Protein AF-A0A2D4LI43-F1 (afdb_monomer_lite)

Sequence (178 aa):
RLYLQQTLNDTVGRKIVVDFLGFNWNWINRQQTKRGWGQLTSNLLLIGMEDQFECLYPYPVHHPCDRQSQVDFDNPDYEKFPNFQNIVGYETVVGPGDVLYIPMYWWHHIESLLNGGITITVNFWYKGAPTPKRIEYPLKAHQKVAVMRNIEKMLGEALGNPQEVGPLLNMMIKGRYD

Structure (mmCIF, N/CA/C/O backbone):
data_AF-A0A2D4LI43-F1
#
_entry.id   AF-A0A2D4LI43-F1
#
loop_
_atom_site.group_PDB
_atom_site.id
_atom_site.type_symbol
_atom_site.label_atom_id
_atom_site.label_alt_id
_atom_site.label_comp_id
_atom_site.label_asym_id
_atom_site.label_entity_id
_atom_site.label_seq_id
_atom_site.pdbx_PDB_ins_code
_atom_site.Cartn_x
_atom_site.Cartn_y
_atom_site.Cartn_z
_atom_site.occupancy
_atom_site.B_iso_or_equiv
_atom_site.auth_seq_id
_atom_site.auth_comp_id
_atom_site.auth_asym_id
_atom_site.auth_atom_id
_atom_site.pdbx_PDB_model_num
ATOM 1 N N . ARG A 1 1 ? 18.430 -15.169 2.875 1.00 77.50 1 ARG A N 1
ATOM 2 C CA . ARG A 1 1 ? 18.113 -14.602 1.536 1.00 77.50 1 ARG A CA 1
ATOM 3 C C . ARG A 1 1 ? 18.577 -13.141 1.529 1.00 77.50 1 ARG A C 1
ATOM 5 O O . ARG A 1 1 ? 18.739 -12.601 2.615 1.00 77.50 1 ARG A O 1
ATOM 12 N N . LEU A 1 2 ? 18.826 -12.523 0.371 1.00 83.56 2 LEU A N 1
ATOM 13 C CA . LEU A 1 2 ? 19.176 -11.097 0.256 1.00 83.56 2 LEU A CA 1
ATOM 14 C C . LEU A 1 2 ? 18.132 -10.391 -0.615 1.00 83.56 2 LEU A C 1
ATOM 16 O O . LEU A 1 2 ? 17.697 -10.964 -1.609 1.00 83.56 2 LEU A O 1
ATOM 20 N N . TYR A 1 3 ? 17.758 -9.165 -0.250 1.00 82.75 3 TYR A N 1
ATOM 21 C CA . TYR A 1 3 ? 16.862 -8.299 -1.020 1.00 82.75 3 TYR A CA 1
ATOM 22 C C . TYR A 1 3 ? 17.438 -6.879 -0.957 1.00 82.75 3 TYR A C 1
ATOM 24 O O . TYR A 1 3 ? 17.622 -6.341 0.132 1.00 82.75 3 TYR A O 1
ATOM 32 N N . LEU A 1 4 ? 17.743 -6.275 -2.109 1.00 83.50 4 LEU A N 1
ATOM 33 C CA . LEU A 1 4 ? 18.168 -4.876 -2.193 1.00 83.50 4 LEU A CA 1
ATOM 34 C C . LEU A 1 4 ? 16.960 -3.981 -2.488 1.00 83.50 4 LEU A C 1
ATOM 36 O O . LEU A 1 4 ? 16.267 -4.185 -3.482 1.00 83.50 4 LEU A O 1
ATOM 40 N N . GLN A 1 5 ? 16.728 -2.974 -1.648 1.00 85.00 5 GLN A N 1
ATOM 41 C CA . GLN A 1 5 ? 15.722 -1.934 -1.869 1.00 85.00 5 GLN A CA 1
ATOM 42 C C . GLN A 1 5 ? 16.405 -0.576 -1.725 1.00 85.00 5 GLN A C 1
ATOM 44 O O . GLN A 1 5 ? 16.917 -0.249 -0.658 1.00 85.00 5 GLN A O 1
ATOM 49 N N . GLN A 1 6 ? 16.462 0.194 -2.811 1.00 82.38 6 GLN A N 1
ATOM 50 C CA . GLN A 1 6 ? 17.182 1.464 -2.862 1.00 82.38 6 GLN A CA 1
ATOM 51 C C . GLN A 1 6 ? 16.426 2.458 -3.747 1.00 82.38 6 GLN A C 1
ATOM 53 O O . GLN A 1 6 ? 15.990 2.122 -4.845 1.00 82.38 6 GLN A O 1
ATOM 58 N N . THR A 1 7 ? 16.303 3.704 -3.286 1.00 85.62 7 THR A N 1
ATOM 59 C CA . THR A 1 7 ? 15.796 4.804 -4.120 1.00 85.62 7 THR A CA 1
ATOM 60 C C . THR A 1 7 ? 16.899 5.259 -5.079 1.00 85.62 7 THR A C 1
ATOM 62 O O . THR A 1 7 ? 17.987 5.634 -4.625 1.00 85.62 7 THR A O 1
ATOM 65 N N . LEU A 1 8 ? 16.627 5.232 -6.388 1.00 85.00 8 LEU A N 1
ATOM 66 C CA . LEU A 1 8 ? 17.513 5.807 -7.407 1.00 85.00 8 LEU A CA 1
ATOM 67 C C . LEU A 1 8 ? 17.667 7.317 -7.177 1.00 85.00 8 LEU A C 1
ATOM 69 O O . LEU A 1 8 ? 16.705 8.000 -6.832 1.00 85.00 8 LEU A O 1
ATOM 73 N N . ASN A 1 9 ? 18.886 7.822 -7.342 1.00 87.12 9 ASN A N 1
ATOM 74 C CA . ASN A 1 9 ? 19.254 9.221 -7.128 1.00 87.12 9 ASN A CA 1
ATOM 75 C C . ASN A 1 9 ? 20.504 9.566 -7.958 1.00 87.12 9 ASN A C 1
ATOM 77 O O . ASN A 1 9 ? 21.118 8.679 -8.554 1.00 87.12 9 ASN A O 1
ATOM 81 N N . ASP A 1 10 ? 20.909 10.835 -7.958 1.00 85.31 10 ASP A N 1
ATOM 82 C CA . ASP A 1 10 ? 21.943 11.375 -8.853 1.00 85.31 10 ASP A CA 1
ATOM 83 C C . ASP A 1 10 ? 23.371 10.829 -8.621 1.00 85.31 10 ASP A C 1
ATOM 85 O O . ASP A 1 10 ? 24.284 11.158 -9.377 1.00 85.31 10 ASP A O 1
ATOM 89 N N . THR A 1 11 ? 23.594 9.969 -7.616 1.00 91.31 11 THR A N 1
ATOM 90 C CA . THR A 1 11 ? 24.878 9.260 -7.430 1.00 91.31 11 THR A CA 1
ATOM 91 C C . THR A 1 11 ? 25.076 8.071 -8.378 1.00 91.31 11 THR A C 1
ATOM 93 O O . THR A 1 11 ? 26.176 7.519 -8.446 1.00 91.31 11 THR A O 1
ATOM 96 N N . VAL A 1 12 ? 24.045 7.659 -9.127 1.00 90.19 12 VAL A N 1
ATOM 97 C CA . VAL A 1 12 ? 24.154 6.552 -10.091 1.00 90.19 12 VAL A CA 1
ATOM 98 C C . VAL A 1 12 ? 25.088 6.882 -11.261 1.00 90.19 12 VAL A C 1
ATOM 100 O O . VAL A 1 12 ? 25.172 8.009 -11.745 1.00 90.19 12 VAL A O 1
ATOM 103 N N . GLY A 1 13 ? 25.805 5.867 -11.752 1.00 93.12 13 GLY A N 1
ATOM 104 C CA . GLY A 1 13 ? 26.755 6.034 -12.852 1.00 93.12 13 GLY A CA 1
ATOM 105 C C . GLY A 1 13 ? 26.091 6.528 -14.145 1.00 93.12 13 GLY A C 1
ATOM 106 O O . GLY A 1 13 ? 24.981 6.120 -14.474 1.00 93.12 13 GLY A O 1
ATOM 107 N N . ARG A 1 14 ? 26.810 7.352 -14.924 1.00 94.56 14 ARG A N 1
ATOM 108 C CA . ARG A 1 14 ? 26.297 8.082 -16.109 1.00 94.56 14 ARG A CA 1
ATOM 109 C C . ARG A 1 14 ? 25.472 7.253 -17.108 1.00 94.56 14 ARG A C 1
ATOM 111 O O . ARG A 1 14 ? 24.597 7.819 -17.749 1.00 94.56 14 ARG A O 1
ATOM 118 N N . LYS A 1 15 ? 25.730 5.946 -17.253 1.00 94.44 15 LYS A N 1
ATOM 119 C CA . LYS A 1 15 ? 24.917 5.057 -18.106 1.00 94.44 15 LYS A CA 1
ATOM 120 C C . LYS A 1 15 ? 23.481 4.925 -17.587 1.00 94.44 15 LYS A C 1
ATOM 122 O O . LYS A 1 15 ? 22.562 5.223 -18.331 1.00 94.44 15 LYS A O 1
ATOM 127 N N . ILE A 1 16 ? 23.312 4.653 -16.291 1.00 90.31 16 ILE A N 1
ATOM 128 C CA . ILE A 1 16 ? 22.002 4.541 -15.627 1.00 90.31 16 ILE A CA 1
ATOM 129 C C . ILE A 1 16 ? 21.195 5.843 -15.750 1.00 90.31 16 ILE A C 1
ATOM 131 O O . ILE A 1 16 ? 19.976 5.802 -15.876 1.00 90.31 16 ILE A O 1
ATOM 135 N N . VAL A 1 17 ? 21.865 7.002 -15.772 1.00 91.19 17 VAL A N 1
ATOM 136 C CA . VAL A 1 17 ? 21.214 8.299 -16.035 1.00 91.19 17 VAL A CA 1
ATOM 137 C C . VAL A 1 17 ? 20.666 8.369 -17.468 1.00 91.19 17 VAL A C 1
ATOM 139 O O . VAL A 1 17 ? 19.545 8.827 -17.665 1.00 91.19 17 VAL A O 1
ATOM 142 N N . VAL A 1 18 ? 21.410 7.882 -18.468 1.00 94.06 18 VAL A N 1
ATOM 143 C CA . VAL A 1 18 ? 20.926 7.784 -19.860 1.00 94.06 18 VAL A CA 1
ATOM 144 C C . VAL A 1 18 ? 19.777 6.778 -19.975 1.00 94.06 18 VAL A C 1
ATOM 146 O O . VAL A 1 18 ? 18.769 7.093 -20.601 1.00 94.06 18 VAL A O 1
ATOM 149 N N . ASP A 1 19 ? 19.886 5.619 -19.323 1.00 91.75 19 ASP A N 1
ATOM 150 C CA . ASP A 1 19 ? 18.845 4.583 -19.316 1.00 91.75 19 ASP A CA 1
ATOM 151 C C . ASP A 1 19 ? 17.533 5.118 -18.701 1.00 91.75 19 ASP A C 1
ATOM 153 O O . ASP A 1 19 ? 16.456 4.955 -19.274 1.00 91.75 19 ASP A O 1
ATOM 157 N N . PHE A 1 20 ? 17.631 5.846 -17.581 1.00 91.62 20 PHE A N 1
ATOM 158 C CA . PHE A 1 20 ? 16.513 6.525 -16.915 1.00 91.62 20 PHE A CA 1
ATOM 159 C C . PHE A 1 20 ? 15.886 7.623 -17.788 1.00 91.62 20 PHE A C 1
ATOM 161 O O . PHE A 1 20 ? 14.662 7.711 -17.892 1.00 91.62 20 PHE A O 1
ATOM 168 N N . LEU A 1 21 ? 16.695 8.444 -18.467 1.00 92.44 21 LEU A N 1
ATOM 169 C CA . LEU A 1 21 ? 16.198 9.438 -19.430 1.00 92.44 21 LEU A CA 1
ATOM 170 C C . LEU A 1 21 ? 15.508 8.783 -20.643 1.00 92.44 21 LEU A C 1
ATOM 172 O O . LEU A 1 21 ? 14.609 9.388 -21.224 1.00 92.44 21 LEU A O 1
ATOM 176 N N . GLY A 1 22 ? 15.881 7.546 -20.986 1.00 94.38 22 GLY A N 1
ATOM 177 C CA . GLY A 1 22 ? 15.270 6.736 -22.043 1.00 94.38 22 GLY A CA 1
ATOM 178 C C . GLY A 1 22 ? 13.905 6.119 -21.704 1.00 94.38 22 GLY A C 1
ATOM 179 O O . GLY A 1 22 ? 13.262 5.561 -22.595 1.00 94.38 22 GLY A O 1
ATOM 180 N N . PHE A 1 23 ? 13.426 6.210 -20.457 1.00 94.44 23 PHE A N 1
ATOM 181 C CA . PHE A 1 23 ? 12.091 5.721 -20.090 1.00 94.44 23 PHE A CA 1
ATOM 182 C C . PHE A 1 23 ? 10.968 6.478 -20.829 1.00 94.44 23 PHE A C 1
ATOM 184 O O . PHE A 1 23 ? 11.121 7.617 -21.272 1.00 94.44 23 PHE A O 1
ATOM 191 N N . ASN A 1 24 ? 9.782 5.863 -20.933 1.00 95.94 24 ASN A N 1
ATOM 192 C CA . ASN A 1 24 ? 8.627 6.446 -21.628 1.00 95.94 24 ASN A CA 1
ATOM 193 C C . ASN A 1 24 ? 7.904 7.519 -20.783 1.00 95.94 24 ASN A C 1
ATOM 195 O O . ASN A 1 24 ? 6.713 7.411 -20.468 1.00 95.94 24 ASN A O 1
ATOM 199 N N . TRP A 1 25 ? 8.631 8.585 -20.439 1.00 94.56 25 TRP A N 1
ATOM 200 C CA . TRP A 1 25 ? 8.141 9.745 -19.690 1.00 94.56 25 TRP A CA 1
ATOM 201 C C . TRP A 1 25 ? 6.895 10.366 -20.332 1.00 94.56 25 TRP A C 1
ATOM 203 O O . TRP A 1 25 ? 5.944 10.729 -19.644 1.00 94.56 25 TRP A O 1
ATOM 213 N N . ASN A 1 26 ? 6.843 10.392 -21.666 1.00 97.00 26 ASN A N 1
ATOM 214 C CA . ASN A 1 26 ? 5.687 10.869 -22.424 1.00 97.00 26 ASN A CA 1
ATOM 215 C C . ASN A 1 26 ? 4.403 10.074 -22.134 1.00 97.00 26 ASN A C 1
ATOM 217 O O . ASN A 1 26 ? 3.321 10.656 -22.112 1.00 97.00 26 ASN A O 1
ATOM 221 N N . TRP A 1 27 ? 4.480 8.758 -21.912 1.00 96.62 27 TRP A N 1
ATOM 222 C CA . TRP A 1 27 ? 3.319 7.963 -21.507 1.00 96.62 27 TRP A CA 1
ATOM 223 C C . TRP A 1 27 ? 2.958 8.188 -20.036 1.00 96.62 27 TRP A C 1
ATOM 225 O O . TRP A 1 27 ? 1.798 8.493 -19.753 1.00 96.62 27 TRP A O 1
ATOM 235 N N . ILE A 1 28 ? 3.922 8.094 -19.114 1.00 92.56 28 ILE A N 1
ATOM 236 C CA . ILE A 1 28 ? 3.617 8.121 -17.674 1.00 92.56 28 ILE A CA 1
ATOM 237 C C . ILE A 1 28 ? 3.158 9.510 -17.203 1.00 92.56 28 ILE A C 1
ATOM 239 O O . ILE A 1 28 ? 2.181 9.611 -16.462 1.00 92.56 28 ILE A O 1
ATOM 243 N N . ASN A 1 29 ? 3.736 10.590 -17.743 1.00 92.69 29 ASN A N 1
ATOM 244 C CA . ASN A 1 29 ? 3.310 11.960 -17.444 1.00 92.69 29 ASN A CA 1
ATOM 245 C C . ASN A 1 29 ? 1.877 12.217 -17.947 1.00 92.69 29 ASN A C 1
ATOM 247 O O . ASN A 1 29 ? 1.082 12.852 -17.256 1.00 92.69 29 ASN A O 1
ATOM 251 N N . ARG A 1 30 ? 1.484 11.646 -19.100 1.00 95.94 30 ARG A N 1
ATOM 252 C CA . ARG A 1 30 ? 0.082 11.693 -19.561 1.00 95.94 30 ARG A CA 1
ATOM 253 C C . ARG A 1 30 ? -0.867 10.947 -18.621 1.00 95.94 30 ARG A C 1
ATOM 255 O O . ARG A 1 30 ? -1.995 11.407 -18.454 1.00 95.94 30 ARG A O 1
ATOM 262 N N . GLN A 1 31 ? -0.445 9.846 -17.990 1.00 94.56 31 GLN A N 1
ATOM 263 C CA . GLN A 1 31 ? -1.254 9.190 -16.953 1.00 94.56 31 GLN A CA 1
ATOM 264 C C . GLN A 1 31 ? -1.367 10.074 -15.706 1.00 94.56 31 GLN A C 1
ATOM 266 O O . GLN A 1 31 ? -2.483 10.325 -15.258 1.00 94.56 31 GLN A O 1
ATOM 271 N N . GLN A 1 32 ? -0.253 10.617 -15.204 1.00 92.00 32 GLN A N 1
ATOM 272 C CA . GLN A 1 32 ? -0.228 11.532 -14.056 1.00 92.00 32 GLN A CA 1
ATOM 273 C C . GLN A 1 32 ? -1.210 12.703 -14.247 1.00 92.00 32 GLN A C 1
ATOM 275 O O . GLN A 1 32 ? -2.081 12.917 -13.403 1.00 92.00 32 GLN A O 1
ATOM 280 N N . THR A 1 33 ? -1.148 13.399 -15.391 1.00 92.31 33 THR A N 1
ATOM 281 C CA . THR A 1 33 ? -2.087 14.481 -15.733 1.00 92.31 33 THR A CA 1
ATOM 282 C C . THR A 1 33 ? -3.527 13.977 -15.853 1.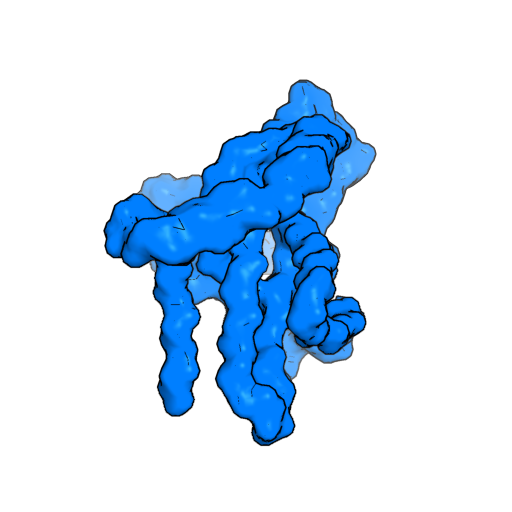00 92.31 33 THR A C 1
ATOM 284 O O . THR A 1 33 ? -4.424 14.557 -15.246 1.00 92.31 33 THR A O 1
ATOM 287 N N . LYS A 1 34 ? -3.774 12.873 -16.579 1.00 93.94 34 LYS A N 1
ATOM 288 C CA . LYS A 1 34 ? -5.125 12.308 -16.778 1.00 93.94 34 LYS A CA 1
ATOM 289 C C . LYS A 1 34 ? -5.787 11.845 -15.473 1.00 93.94 34 LYS A C 1
ATOM 291 O O . LYS A 1 34 ? -7.013 11.790 -15.403 1.00 93.94 34 LYS A O 1
ATOM 296 N N . ARG A 1 35 ? -5.001 11.484 -14.456 1.00 90.00 35 ARG A N 1
ATOM 297 C CA . ARG A 1 35 ? -5.484 11.030 -13.142 1.00 90.00 35 ARG A CA 1
ATOM 298 C C . ARG A 1 35 ? -5.439 12.112 -12.056 1.00 90.00 35 ARG A C 1
ATOM 300 O O . ARG A 1 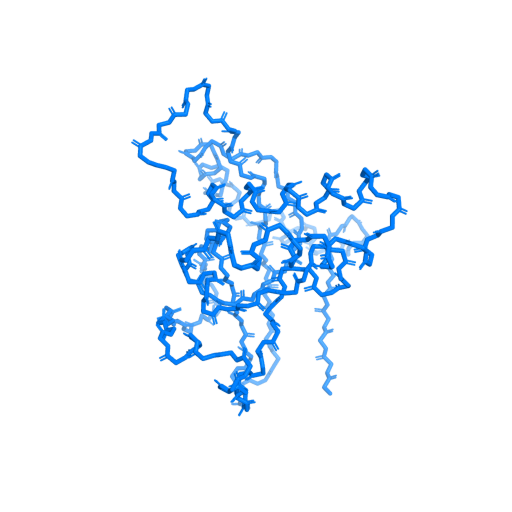35 ? -5.888 11.848 -10.945 1.00 90.00 35 ARG A O 1
ATOM 307 N N . GLY A 1 36 ? -4.919 13.306 -12.356 1.00 89.62 36 GLY A N 1
ATOM 308 C CA . GLY A 1 36 ? -4.775 14.395 -11.384 1.00 89.62 36 GLY A CA 1
ATOM 309 C C . GLY A 1 36 ? -3.823 14.071 -10.226 1.00 89.62 36 GLY A C 1
ATOM 310 O O . GLY A 1 36 ? -4.013 14.579 -9.123 1.00 89.62 36 GLY A O 1
ATOM 311 N N . TRP A 1 37 ? -2.841 13.192 -10.448 1.00 91.31 37 TRP A N 1
ATOM 312 C CA . TRP A 1 37 ? -1.874 12.793 -9.425 1.00 91.31 37 TRP A CA 1
ATOM 313 C C . TRP A 1 37 ? -0.870 13.912 -9.124 1.00 91.31 37 TRP A C 1
ATOM 315 O O . TRP A 1 37 ? -0.508 14.704 -9.995 1.00 91.31 37 TRP A O 1
ATOM 325 N N . GLY A 1 38 ? -0.395 13.951 -7.879 1.00 85.56 38 GLY A N 1
ATOM 326 C CA . GLY A 1 38 ? 0.673 14.844 -7.442 1.00 85.56 38 GLY A CA 1
ATOM 327 C C . GLY A 1 38 ? 2.057 14.401 -7.931 1.00 85.56 38 GLY A C 1
ATOM 328 O O . GLY A 1 38 ? 2.197 13.624 -8.872 1.00 85.56 38 GLY A O 1
ATOM 329 N N . GLN A 1 39 ? 3.106 14.920 -7.294 1.00 84.56 39 GLN A N 1
ATOM 330 C CA . GLN A 1 39 ? 4.504 14.628 -7.645 1.00 84.56 39 GLN A CA 1
ATOM 331 C C . GLN A 1 39 ? 4.878 13.142 -7.481 1.00 84.56 39 GLN A C 1
ATOM 333 O O . GLN A 1 39 ? 4.313 12.443 -6.637 1.00 84.56 39 GLN A O 1
ATOM 338 N N . LEU A 1 40 ? 5.874 12.711 -8.261 1.00 79.12 40 LEU A N 1
ATOM 339 C CA . LEU A 1 40 ? 6.554 11.417 -8.143 1.00 79.12 40 LEU A CA 1
ATOM 340 C C . LEU A 1 40 ? 7.315 11.317 -6.798 1.00 79.12 40 LEU A C 1
ATOM 342 O O . LEU A 1 40 ? 7.859 12.313 -6.317 1.00 79.12 40 LEU A O 1
ATOM 346 N N . THR A 1 41 ? 7.351 10.126 -6.200 1.00 77.94 41 THR A N 1
ATOM 347 C CA . THR A 1 41 ? 8.041 9.759 -4.945 1.00 77.94 41 THR A CA 1
ATOM 348 C C . THR A 1 41 ? 8.617 8.329 -5.044 1.00 77.94 41 THR A C 1
ATOM 350 O O . THR A 1 41 ? 8.576 7.734 -6.118 1.00 77.94 41 THR A O 1
ATOM 353 N N . SER A 1 42 ? 9.168 7.771 -3.953 1.00 53.09 42 SER A N 1
ATOM 354 C CA . SER A 1 42 ? 9.785 6.425 -3.905 1.00 53.09 42 SER A CA 1
ATOM 355 C C . SER A 1 42 ? 8.950 5.354 -3.147 1.00 53.09 42 SER A C 1
ATOM 357 O O . SER A 1 42 ? 7.776 5.585 -2.867 1.00 53.09 42 SER A O 1
ATOM 359 N N . ASN A 1 43 ? 9.511 4.156 -2.881 1.00 42.22 43 ASN A N 1
ATOM 360 C CA . ASN A 1 43 ? 8.909 2.866 -3.295 1.00 42.22 43 ASN A CA 1
ATOM 361 C C . ASN A 1 43 ? 8.778 1.745 -2.212 1.00 42.22 43 ASN A C 1
ATOM 363 O O . ASN A 1 43 ? 9.796 1.442 -1.596 1.00 42.22 43 ASN A O 1
ATOM 367 N N . LEU A 1 44 ? 7.618 1.040 -2.084 1.00 34.94 44 LEU A N 1
ATOM 368 C CA . LEU A 1 44 ? 7.457 -0.397 -1.653 1.00 34.94 44 LEU A CA 1
ATOM 369 C C . LEU A 1 44 ? 6.024 -0.990 -1.942 1.00 34.94 44 LEU A C 1
ATOM 371 O O . LEU A 1 44 ? 5.316 -0.381 -2.747 1.00 34.94 44 LEU A O 1
ATOM 375 N N . LEU A 1 45 ? 5.650 -2.176 -1.386 1.00 34.34 45 LEU A N 1
ATOM 376 C CA . LEU A 1 45 ? 4.596 -3.156 -1.805 1.00 34.34 45 LEU A CA 1
ATOM 377 C C . LEU A 1 45 ? 3.796 -3.873 -0.620 1.00 34.34 45 LEU A C 1
ATOM 379 O O . LEU A 1 45 ? 3.997 -3.452 0.514 1.00 34.34 45 LEU A O 1
ATOM 383 N N . LEU A 1 46 ? 2.923 -4.918 -0.835 1.00 39.16 46 LEU A N 1
ATOM 384 C CA . LEU A 1 46 ? 2.158 -5.745 0.203 1.00 39.16 46 LEU A CA 1
ATOM 385 C C . LEU A 1 46 ? 0.590 -5.981 0.026 1.00 39.16 46 LEU A C 1
ATOM 387 O O . LEU A 1 46 ? -0.051 -4.995 0.339 1.00 39.16 46 LEU A O 1
ATOM 391 N N . ILE A 1 47 ? -0.031 -7.139 -0.421 1.00 41.09 47 ILE A N 1
ATOM 392 C CA . ILE A 1 47 ? -1.315 -7.406 -1.263 1.00 41.09 47 ILE A CA 1
ATOM 393 C C . ILE A 1 47 ? -2.783 -7.325 -0.732 1.00 41.09 47 ILE A C 1
ATOM 395 O O . ILE A 1 47 ? -3.046 -7.705 0.402 1.00 41.09 47 ILE A O 1
ATOM 399 N N . GLY A 1 48 ? -3.743 -6.918 -1.611 1.00 44.06 48 GLY A N 1
ATOM 400 C CA . GLY A 1 48 ? -5.223 -6.942 -1.414 1.00 44.06 48 GLY A CA 1
ATOM 401 C C . GLY A 1 48 ? -6.039 -5.764 -2.026 1.00 44.06 48 GLY A C 1
ATOM 402 O O . GLY A 1 48 ? -5.477 -4.727 -2.386 1.00 44.06 48 GLY A O 1
ATOM 403 N N . MET A 1 49 ? -7.375 -5.892 -2.127 1.00 56.56 49 MET A N 1
ATOM 404 C CA . MET A 1 49 ? -8.297 -4.803 -2.550 1.00 56.56 49 MET A CA 1
ATOM 405 C C . MET A 1 49 ? -8.545 -3.741 -1.449 1.00 56.56 49 MET A C 1
ATOM 407 O O . MET A 1 49 ? -8.196 -3.944 -0.288 1.00 56.56 49 MET A O 1
ATOM 411 N N . GLU A 1 50 ? -9.151 -2.590 -1.798 1.00 62.91 50 GLU A N 1
ATOM 412 C CA . GLU A 1 50 ? -9.381 -1.475 -0.848 1.00 62.91 50 GLU A CA 1
ATOM 413 C C . GLU A 1 50 ? -10.406 -1.764 0.268 1.00 62.91 50 GLU A C 1
ATOM 415 O O . GLU A 1 50 ? -10.399 -1.079 1.290 1.00 62.91 50 GLU A O 1
ATOM 420 N N . ASP A 1 51 ? -11.277 -2.757 0.086 1.00 70.44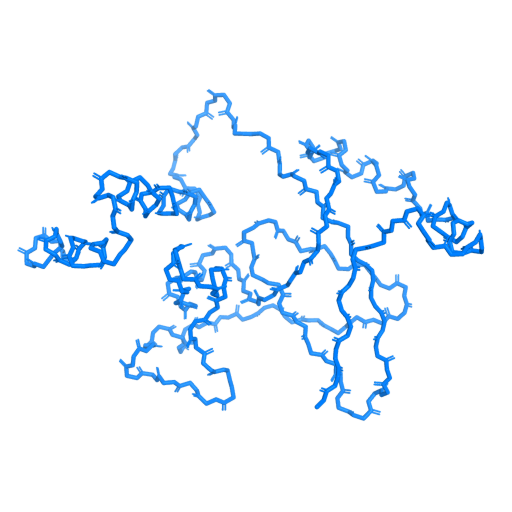 51 ASP A N 1
ATOM 421 C CA . ASP A 1 51 ? -12.323 -3.184 1.024 1.00 70.44 51 ASP A CA 1
ATOM 422 C C . ASP A 1 51 ? -11.882 -4.315 1.974 1.00 70.44 51 ASP A C 1
ATOM 424 O O . ASP A 1 51 ? -12.465 -4.484 3.042 1.00 70.44 51 ASP A O 1
ATOM 428 N N . GLN A 1 52 ? -10.790 -5.020 1.670 1.00 79.56 52 GLN A N 1
ATOM 429 C CA . GLN A 1 52 ? -10.286 -6.165 2.448 1.00 79.56 52 GLN A CA 1
ATOM 430 C C . GLN A 1 52 ? -9.474 -5.782 3.702 1.00 79.56 52 GLN A C 1
ATOM 432 O O . GLN A 1 52 ? -8.822 -6.629 4.313 1.00 79.56 52 GLN A O 1
ATOM 437 N N . PHE A 1 53 ? -9.526 -4.518 4.135 1.00 82.94 53 PHE A N 1
ATOM 438 C CA . PHE A 1 53 ? -8.836 -4.025 5.337 1.00 82.94 53 PHE A CA 1
ATOM 439 C C . PHE A 1 53 ? -9.188 -4.840 6.598 1.00 82.94 53 PHE A C 1
ATOM 441 O O . PHE A 1 53 ? -8.310 -5.145 7.403 1.00 82.94 53 PHE A O 1
ATOM 448 N N . GLU A 1 54 ? -10.454 -5.248 6.729 1.00 88.19 54 GLU A N 1
ATOM 449 C CA . GLU A 1 54 ? -10.978 -6.056 7.843 1.00 88.19 54 GLU A CA 1
ATOM 450 C C . GLU A 1 54 ? -10.536 -7.531 7.801 1.00 88.19 54 GLU A C 1
ATOM 452 O O . GLU A 1 54 ? -10.659 -8.230 8.805 1.00 88.19 54 GLU A O 1
ATOM 457 N N . CYS A 1 55 ? -10.013 -7.998 6.661 1.00 91.44 55 CYS A N 1
ATOM 458 C CA . CYS A 1 55 ? -9.446 -9.339 6.481 1.00 91.44 55 CYS A CA 1
ATOM 459 C C . CYS A 1 55 ? -7.922 -9.355 6.674 1.00 91.44 55 CYS A C 1
ATOM 461 O O . CYS A 1 55 ? -7.363 -10.386 7.026 1.00 91.44 55 CYS A O 1
ATOM 463 N N . LEU A 1 56 ? -7.248 -8.225 6.428 1.00 91.25 56 LEU A N 1
ATOM 464 C CA . LEU A 1 56 ? -5.784 -8.120 6.357 1.00 91.25 56 LEU A CA 1
ATOM 465 C C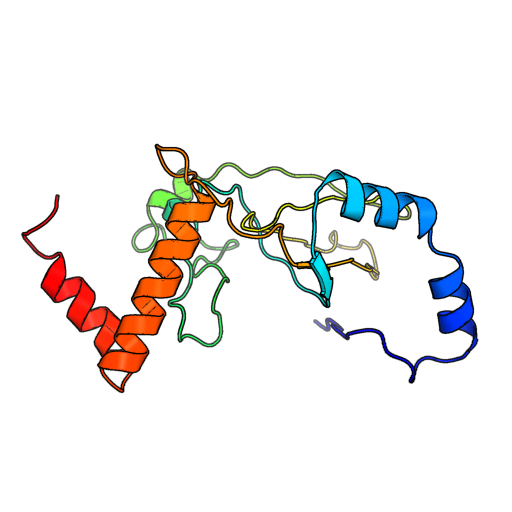 . LEU A 1 56 ? -5.105 -7.623 7.639 1.00 91.25 56 LEU A C 1
ATOM 467 O O . LEU A 1 56 ? -3.876 -7.602 7.683 1.00 91.25 56 LEU A O 1
ATOM 471 N N . TYR A 1 57 ? -5.867 -7.238 8.667 1.00 95.06 57 TYR A N 1
ATOM 472 C CA . TYR A 1 57 ? -5.382 -6.935 10.024 1.00 95.06 57 TYR A CA 1
ATOM 473 C C . TYR A 1 57 ? -4.045 -6.164 10.062 1.00 95.06 57 TYR A C 1
ATOM 475 O O . TYR A 1 57 ? -3.026 -6.719 10.484 1.00 95.06 57 TYR A O 1
ATOM 483 N N . PRO A 1 58 ? -3.998 -4.901 9.598 1.00 94.88 58 PRO A N 1
ATOM 484 C CA . PRO A 1 58 ? -2.771 -4.112 9.626 1.00 94.88 58 PRO A CA 1
ATOM 485 C C . PRO A 1 58 ? -2.200 -3.964 11.040 1.00 94.88 58 PRO A C 1
ATOM 487 O O . PRO A 1 58 ? -2.930 -3.975 12.035 1.00 94.88 58 PRO A O 1
ATOM 490 N N . TYR A 1 59 ? -0.885 -3.778 11.139 1.00 96.06 59 TYR A N 1
ATOM 491 C CA . TYR A 1 59 ? -0.279 -3.293 12.380 1.00 96.06 59 TYR A CA 1
ATOM 492 C C . TYR A 1 59 ? -0.778 -1.870 12.718 1.00 96.06 59 TYR A C 1
ATOM 494 O O . TYR A 1 59 ? -1.000 -1.082 11.792 1.00 96.06 59 TYR A O 1
ATOM 502 N N . PRO A 1 60 ? -0.899 -1.508 14.015 1.00 96.69 60 PRO A N 1
ATOM 503 C CA . PRO A 1 60 ? -1.254 -0.152 14.440 1.00 96.69 60 PRO A CA 1
ATOM 504 C C . PRO A 1 60 ? -0.327 0.916 13.847 1.00 96.69 60 PRO A C 1
ATOM 506 O O . PRO A 1 60 ? 0.862 0.667 13.650 1.00 96.69 60 PRO A O 1
ATOM 509 N N . VAL A 1 61 ? -0.835 2.130 13.630 1.00 95.44 61 VAL A N 1
ATOM 510 C CA . VAL A 1 61 ? -0.133 3.204 12.892 1.00 95.44 61 VAL A CA 1
ATOM 511 C C . VAL A 1 61 ? 1.206 3.625 13.515 1.00 95.44 61 VAL A C 1
ATOM 513 O O . VAL A 1 61 ? 2.081 4.128 12.812 1.00 95.44 61 VAL A O 1
ATOM 516 N N . HIS A 1 62 ? 1.386 3.402 14.818 1.00 95.12 62 HIS A N 1
ATOM 517 C CA . HIS A 1 62 ? 2.620 3.718 15.553 1.00 95.12 62 HIS A CA 1
ATOM 518 C C . HIS A 1 62 ? 3.601 2.535 15.668 1.00 95.12 62 HIS A C 1
ATOM 520 O O . HIS A 1 62 ? 4.652 2.662 16.293 1.00 95.12 62 HIS A O 1
ATOM 526 N N . HIS A 1 63 ? 3.275 1.376 15.092 1.00 96.44 63 HIS A N 1
ATOM 527 C CA . HIS A 1 63 ? 4.143 0.199 15.076 1.00 96.44 63 HIS A CA 1
ATOM 528 C C . HIS A 1 63 ? 5.183 0.292 13.936 1.00 96.44 63 HIS A C 1
ATOM 530 O O . HIS A 1 63 ? 4.847 0.781 12.856 1.00 96.44 63 HIS A O 1
ATOM 536 N N . PRO A 1 64 ? 6.421 -0.231 14.088 1.00 94.38 64 PRO A N 1
ATOM 537 C CA . PRO A 1 64 ? 7.434 -0.201 13.022 1.00 94.38 64 PRO A CA 1
ATOM 538 C C . PRO A 1 64 ? 6.996 -0.836 11.689 1.00 94.38 64 PRO A C 1
ATOM 540 O O . PRO A 1 64 ? 7.498 -0.460 10.632 1.00 94.38 64 PRO A O 1
ATOM 543 N N . CYS A 1 65 ? 6.042 -1.770 11.731 1.00 92.00 65 CYS A N 1
ATOM 544 C CA . CYS A 1 65 ? 5.452 -2.421 10.556 1.00 92.00 65 CYS A CA 1
ATOM 545 C C . CYS A 1 65 ? 4.139 -1.760 10.072 1.00 92.00 65 CYS A C 1
ATOM 547 O O . CYS A 1 65 ? 3.322 -2.431 9.448 1.00 92.00 65 CYS A O 1
ATOM 549 N N . ASP A 1 66 ? 3.908 -0.472 10.354 1.00 93.12 66 ASP A N 1
ATOM 550 C CA . ASP A 1 66 ? 2.757 0.297 9.847 1.00 93.12 66 ASP A CA 1
ATOM 551 C C . ASP A 1 66 ? 2.494 0.057 8.343 1.00 93.12 66 ASP A C 1
ATOM 553 O O . ASP A 1 66 ? 3.400 0.185 7.513 1.00 93.12 66 ASP A O 1
ATOM 557 N N . ARG A 1 67 ? 1.225 -0.225 8.003 1.00 90.12 67 ARG A N 1
ATOM 558 C CA . ARG A 1 67 ? 0.708 -0.628 6.671 1.00 90.12 67 ARG A CA 1
ATOM 559 C C . ARG A 1 67 ? 1.101 -2.032 6.190 1.00 90.12 67 ARG A C 1
ATOM 561 O O . ARG A 1 67 ? 0.755 -2.383 5.068 1.00 90.12 67 ARG A O 1
ATOM 568 N N . GLN A 1 68 ? 1.774 -2.844 7.003 1.00 91.62 68 GLN A N 1
ATOM 569 C CA . GLN A 1 68 ? 1.929 -4.281 6.744 1.00 91.62 68 GLN A CA 1
ATOM 570 C C . GLN A 1 68 ? 0.822 -5.067 7.457 1.00 91.62 68 GLN A C 1
ATOM 572 O O . GLN A 1 68 ? 0.278 -4.603 8.463 1.00 91.62 68 GLN A O 1
ATOM 577 N N . SER A 1 69 ? 0.489 -6.248 6.933 1.00 93.44 69 SER A N 1
ATOM 578 C CA . SER A 1 69 ? -0.436 -7.185 7.580 1.00 93.44 69 SER A CA 1
ATOM 579 C C . SER A 1 69 ? 0.234 -7.826 8.796 1.00 93.44 69 SER A C 1
ATOM 581 O O . SER A 1 69 ? 1.440 -8.066 8.773 1.00 93.44 69 SER A O 1
ATOM 583 N N . GLN A 1 70 ? -0.537 -8.111 9.846 1.00 95.25 70 GLN A N 1
ATOM 584 C CA . GLN A 1 70 ? -0.084 -8.936 10.971 1.00 95.25 70 GLN A CA 1
ATOM 585 C C . GLN A 1 70 ? -0.196 -10.448 10.706 1.00 95.25 70 GLN A C 1
ATOM 587 O O . GLN A 1 70 ? 0.222 -11.235 11.558 1.00 95.25 70 GLN A O 1
ATOM 592 N N . VAL A 1 71 ? -0.807 -10.853 9.589 1.00 93.88 71 VAL A N 1
ATOM 593 C CA . VAL A 1 71 ? -1.042 -12.258 9.245 1.00 93.88 71 VAL A CA 1
ATOM 594 C C . VAL A 1 71 ? 0.2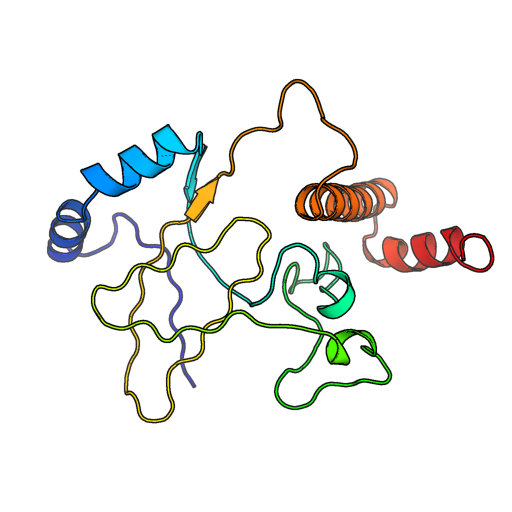23 -12.850 8.624 1.00 93.88 71 VAL A C 1
ATOM 596 O O . VAL A 1 71 ? 0.802 -12.265 7.711 1.00 93.88 71 VAL A O 1
ATOM 599 N N . ASP A 1 72 ? 0.633 -14.025 9.099 1.00 92.69 72 ASP A N 1
ATOM 600 C CA . ASP A 1 72 ? 1.591 -14.879 8.396 1.00 92.69 72 ASP A CA 1
ATOM 601 C C . ASP A 1 72 ? 0.843 -15.614 7.273 1.00 92.69 72 ASP A C 1
ATOM 603 O O . ASP A 1 72 ? -0.115 -16.337 7.539 1.00 92.69 72 ASP A O 1
ATOM 607 N N . PHE A 1 73 ? 1.232 -15.387 6.017 1.00 89.06 73 PHE A N 1
ATOM 608 C CA . PHE A 1 73 ? 0.555 -15.966 4.852 1.00 89.06 73 PHE A CA 1
ATOM 609 C C . PHE A 1 73 ? 0.945 -17.438 4.623 1.00 89.06 73 PHE A C 1
ATOM 611 O O . PHE A 1 73 ? 0.149 -18.176 4.044 1.00 89.06 73 PHE A O 1
ATOM 618 N N . ASP A 1 74 ? 2.118 -17.876 5.102 1.00 88.38 74 ASP A N 1
ATOM 619 C CA . ASP A 1 74 ? 2.554 -19.277 5.030 1.00 88.38 74 ASP A CA 1
ATOM 620 C C . ASP A 1 74 ? 1.871 -20.124 6.125 1.00 88.38 74 ASP A C 1
ATOM 622 O O . ASP A 1 74 ? 1.653 -21.324 5.941 1.00 88.38 74 ASP A O 1
ATOM 626 N N . ASN A 1 75 ? 1.507 -19.512 7.263 1.00 95.06 75 ASN A N 1
ATOM 627 C CA . ASN A 1 75 ? 0.810 -20.172 8.374 1.00 95.06 75 ASN A CA 1
ATOM 628 C C . ASN A 1 75 ? -0.177 -19.226 9.115 1.00 95.06 75 ASN A C 1
ATOM 630 O O . ASN A 1 75 ? 0.148 -18.723 10.197 1.00 95.06 75 ASN A O 1
ATOM 634 N N . PRO A 1 76 ? -1.394 -18.989 8.578 1.00 94.44 76 PRO A N 1
ATOM 635 C CA . PRO A 1 76 ? -2.335 -18.027 9.156 1.00 94.44 76 PRO A CA 1
ATOM 636 C C . PRO A 1 76 ? -2.950 -18.469 10.494 1.00 94.44 76 PRO A C 1
ATOM 638 O O . PRO A 1 76 ? -3.588 -19.517 10.599 1.00 94.44 76 PRO A O 1
ATOM 641 N N . ASP A 1 77 ? -2.829 -17.615 11.512 1.00 97.31 77 ASP A N 1
ATOM 642 C CA . ASP A 1 77 ? -3.521 -17.749 12.800 1.00 97.31 77 ASP A CA 1
ATOM 643 C C . ASP A 1 77 ? -4.987 -17.298 12.668 1.00 97.31 77 ASP A C 1
ATOM 645 O O . ASP A 1 77 ? -5.307 -16.115 12.785 1.00 97.31 77 ASP A O 1
ATOM 649 N N . TYR A 1 78 ? -5.887 -18.246 12.408 1.00 96.88 78 TYR A N 1
ATOM 650 C CA . TYR A 1 78 ? -7.319 -17.974 12.254 1.00 96.88 78 TYR A CA 1
ATOM 651 C C . TYR A 1 78 ? -8.081 -17.747 13.570 1.00 96.88 78 TYR A C 1
ATOM 653 O O . TYR A 1 78 ? -9.214 -17.273 13.515 1.00 96.88 78 TYR A O 1
ATOM 661 N N . GLU A 1 79 ? -7.503 -18.044 14.740 1.00 97.38 79 GLU A N 1
ATOM 662 C CA . GLU A 1 79 ? -8.127 -17.676 16.022 1.00 97.38 79 GLU A CA 1
ATOM 663 C C . GLU A 1 79 ? -7.963 -16.172 16.274 1.00 97.38 79 GLU A C 1
ATOM 665 O O . GLU A 1 79 ? -8.895 -15.495 16.713 1.00 97.38 79 GLU A O 1
ATOM 670 N N . LYS A 1 80 ? -6.793 -15.628 15.923 1.00 95.94 80 LYS A N 1
ATOM 671 C CA . LYS A 1 80 ? -6.483 -14.198 15.999 1.00 95.94 80 LYS A CA 1
ATOM 672 C C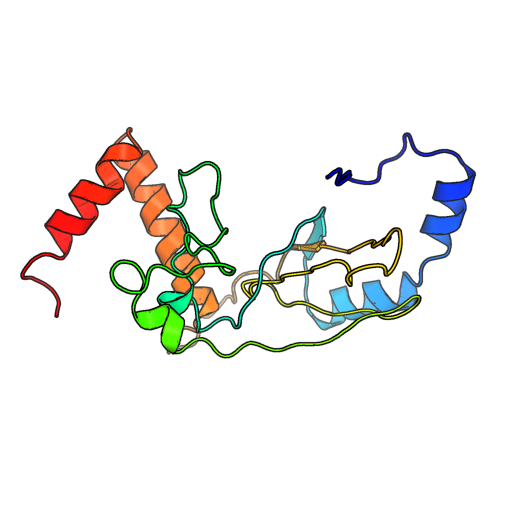 . LYS A 1 80 ? -6.986 -13.399 14.791 1.00 95.94 80 LYS A C 1
ATOM 674 O O . LYS A 1 80 ? -7.337 -12.227 14.943 1.00 95.94 80 LYS A O 1
ATOM 679 N N . PHE A 1 81 ? -7.019 -14.007 13.604 1.00 97.25 81 PHE A N 1
ATOM 680 C CA . PHE A 1 81 ? -7.335 -13.352 12.327 1.00 97.25 81 PHE A CA 1
ATOM 681 C C . PHE A 1 81 ? -8.469 -14.049 11.539 1.00 97.25 81 PHE A C 1
ATOM 683 O O . PHE A 1 81 ? -8.293 -14.364 10.357 1.00 97.25 81 PHE A O 1
ATOM 690 N N . PRO A 1 82 ? -9.652 -14.295 12.138 1.00 96.75 82 PRO A N 1
ATOM 691 C CA . PRO A 1 82 ? -10.702 -15.121 11.531 1.00 96.75 82 PRO A CA 1
ATOM 692 C C . PRO A 1 82 ? -11.176 -14.628 10.154 1.00 96.75 82 PRO A C 1
ATOM 694 O O . PRO A 1 82 ? -11.427 -15.438 9.263 1.00 96.75 82 PRO A O 1
ATOM 697 N N . ASN A 1 83 ? -11.231 -13.311 9.925 1.00 94.88 83 ASN A N 1
ATOM 698 C CA . ASN A 1 83 ? -11.672 -12.755 8.642 1.00 94.88 83 ASN A CA 1
ATOM 699 C C . ASN A 1 83 ? -10.698 -13.026 7.486 1.00 94.88 83 ASN A C 1
ATOM 701 O O . ASN A 1 83 ? -11.101 -12.889 6.333 1.00 94.88 83 ASN A O 1
ATOM 705 N N . PHE A 1 84 ? -9.446 -13.425 7.749 1.00 93.31 84 PHE A N 1
ATOM 706 C CA . PHE A 1 84 ? -8.481 -13.741 6.689 1.00 93.31 84 PHE A CA 1
ATOM 707 C C . PHE A 1 84 ? -8.949 -14.919 5.817 1.00 93.31 84 PHE A C 1
ATOM 709 O O . PHE A 1 84 ? -8.611 -14.977 4.640 1.00 93.31 84 PHE A O 1
ATOM 716 N N . GLN A 1 85 ? -9.824 -15.793 6.335 1.00 93.25 85 GLN A N 1
ATOM 717 C CA . GLN A 1 85 ? -10.486 -16.853 5.556 1.00 93.25 85 GLN A CA 1
ATOM 718 C C . GLN A 1 85 ? -11.348 -16.323 4.395 1.00 93.25 85 GLN A C 1
ATOM 720 O O . GLN A 1 85 ? -11.620 -17.061 3.452 1.00 93.25 85 GLN A O 1
ATOM 725 N N . ASN A 1 86 ? -11.773 -15.056 4.451 1.00 92.00 86 ASN A N 1
ATOM 726 C CA . ASN A 1 86 ? -12.655 -14.424 3.465 1.00 92.00 86 ASN A CA 1
ATOM 727 C C . ASN A 1 86 ? -11.898 -13.564 2.431 1.00 92.00 86 ASN A C 1
ATOM 729 O O . ASN A 1 86 ? -12.530 -12.861 1.640 1.00 92.00 86 ASN A O 1
ATOM 733 N N . ILE A 1 87 ? -10.559 -13.563 2.445 1.00 88.38 87 ILE A N 1
ATOM 734 C CA . ILE A 1 87 ? -9.756 -12.741 1.532 1.00 88.38 87 ILE A CA 1
ATOM 735 C C . ILE A 1 87 ? -9.830 -13.260 0.084 1.00 88.38 87 ILE A C 1
ATOM 737 O O . ILE A 1 87 ? -9.765 -14.462 -0.167 1.00 88.38 87 ILE A O 1
ATOM 741 N N . VAL A 1 88 ? -9.928 -12.349 -0.891 1.00 87.50 88 VAL A N 1
ATOM 742 C CA . VAL A 1 88 ? -9.956 -12.684 -2.326 1.00 87.50 88 VAL A CA 1
ATOM 743 C C . VAL A 1 88 ? -8.901 -11.862 -3.064 1.00 87.50 88 VAL A C 1
ATOM 745 O O . VAL A 1 88 ? -9.091 -10.676 -3.337 1.00 87.50 88 VAL A O 1
ATOM 748 N N . GLY A 1 89 ? -7.764 -12.487 -3.366 1.00 84.56 89 GLY A N 1
ATOM 749 C CA . GLY A 1 89 ? -6.661 -11.842 -4.075 1.00 84.56 89 GLY A CA 1
ATOM 750 C C . GLY A 1 89 ? -6.949 -11.580 -5.559 1.00 84.56 89 GLY A C 1
ATOM 751 O O . GLY A 1 89 ? -7.748 -12.267 -6.190 1.00 84.56 89 GLY A O 1
ATOM 752 N N . TYR A 1 90 ? -6.232 -10.607 -6.124 1.00 86.56 90 TYR A N 1
ATOM 753 C CA . TYR A 1 90 ? -6.093 -10.423 -7.570 1.00 86.56 90 TYR A CA 1
ATOM 754 C C . TYR A 1 90 ? -4.644 -10.733 -7.944 1.00 86.56 90 TYR A C 1
ATOM 756 O O . TYR A 1 90 ? -3.735 -9.992 -7.572 1.00 86.56 90 TYR A O 1
ATOM 764 N N . GLU A 1 91 ? -4.435 -11.844 -8.644 1.00 86.44 91 GLU A N 1
ATOM 765 C CA . GLU A 1 91 ? -3.111 -12.374 -8.975 1.00 86.44 91 GLU A CA 1
ATOM 766 C C . GLU A 1 91 ? -2.699 -12.026 -10.414 1.00 86.44 91 GLU A C 1
ATOM 768 O O . GLU A 1 91 ? -3.528 -11.966 -11.324 1.00 86.44 91 GLU A O 1
ATOM 773 N N . THR A 1 92 ? -1.401 -11.807 -10.628 1.00 90.88 92 THR A N 1
ATOM 774 C CA . THR A 1 92 ? -0.782 -11.792 -11.956 1.00 90.88 92 THR A CA 1
ATOM 775 C C . THR A 1 92 ? 0.720 -12.057 -11.843 1.00 90.88 92 THR A C 1
ATOM 777 O O . THR A 1 92 ? 1.351 -11.665 -10.860 1.00 90.88 92 THR A O 1
ATOM 780 N N . VAL A 1 93 ? 1.306 -12.679 -12.867 1.00 91.38 93 VAL A N 1
ATOM 781 C CA . VAL A 1 93 ? 2.760 -12.833 -13.014 1.00 91.38 93 VAL A CA 1
ATOM 782 C C . VAL A 1 93 ? 3.239 -11.817 -14.048 1.00 91.38 93 VAL A C 1
ATOM 784 O O . VAL A 1 93 ? 2.703 -11.764 -15.152 1.00 91.38 93 VAL A O 1
ATOM 787 N N . VAL A 1 94 ? 4.249 -11.017 -13.699 1.00 92.50 94 VAL A N 1
ATOM 788 C CA . VAL A 1 94 ? 4.826 -9.981 -14.574 1.00 92.50 94 VAL A CA 1
ATOM 789 C C . VAL A 1 94 ? 6.237 -10.346 -15.025 1.00 92.50 94 VAL A C 1
ATOM 791 O O . VAL A 1 94 ? 7.055 -10.807 -14.228 1.00 92.50 94 VAL A O 1
ATOM 794 N N . GLY A 1 95 ? 6.525 -10.126 -16.307 1.00 91.50 95 GLY A N 1
ATOM 795 C CA . GLY A 1 95 ? 7.815 -10.382 -16.938 1.00 91.50 95 GLY A CA 1
ATOM 796 C C . GLY A 1 95 ? 8.546 -9.112 -17.403 1.00 91.50 95 GLY A C 1
ATOM 797 O O . GLY A 1 95 ? 8.112 -7.984 -17.154 1.00 91.50 95 GLY A O 1
ATOM 798 N N . PRO A 1 96 ? 9.696 -9.272 -18.086 1.00 94.81 96 PRO A N 1
ATOM 799 C CA . PRO A 1 96 ? 10.480 -8.152 -18.598 1.00 94.81 96 PRO A CA 1
ATOM 800 C C . PRO A 1 96 ? 9.705 -7.315 -19.628 1.00 94.81 96 PRO A C 1
ATOM 802 O O . PRO A 1 96 ? 9.448 -7.765 -20.742 1.00 94.81 96 PRO A O 1
ATOM 805 N N . GLY A 1 97 ? 9.384 -6.071 -19.263 1.00 93.31 97 GLY A N 1
ATOM 806 C CA . GLY A 1 97 ? 8.651 -5.116 -20.105 1.00 93.31 97 GLY A CA 1
ATOM 807 C C . GLY A 1 97 ? 7.200 -4.871 -19.678 1.00 93.31 97 GLY A C 1
ATOM 808 O O . GLY A 1 97 ? 6.610 -3.887 -20.126 1.00 93.31 97 GLY A O 1
ATOM 809 N N . ASP A 1 98 ? 6.648 -5.696 -18.785 1.00 94.88 98 ASP A N 1
ATOM 810 C CA . ASP A 1 98 ? 5.308 -5.492 -18.233 1.00 94.88 98 ASP A CA 1
ATOM 811 C C . ASP A 1 98 ? 5.260 -4.320 -17.241 1.00 94.88 98 ASP A C 1
ATOM 813 O O . ASP A 1 98 ? 6.233 -4.004 -16.553 1.00 94.88 98 ASP A O 1
ATOM 817 N N . VAL A 1 99 ? 4.094 -3.673 -17.141 1.00 94.12 99 VAL A N 1
ATOM 818 C CA . VAL A 1 99 ? 3.853 -2.554 -16.215 1.00 94.12 99 VAL A CA 1
ATOM 819 C C . VAL A 1 99 ? 2.536 -2.767 -15.472 1.00 94.12 99 VAL A C 1
ATOM 821 O O . VAL A 1 99 ? 1.457 -2.462 -15.983 1.00 94.12 99 VAL A O 1
ATOM 824 N N . LEU A 1 100 ? 2.627 -3.252 -14.233 1.00 92.38 100 LEU A N 1
ATOM 825 C CA . LEU A 1 100 ? 1.480 -3.382 -13.338 1.00 92.38 100 LEU A CA 1
ATOM 826 C C . LEU A 1 100 ? 1.162 -2.035 -12.670 1.00 92.38 100 LEU A C 1
ATOM 828 O O . LEU A 1 100 ? 1.967 -1.497 -11.909 1.00 92.38 100 LEU A O 1
ATOM 832 N N . TYR A 1 101 ? -0.032 -1.496 -12.925 1.00 93.31 101 TYR A N 1
ATOM 833 C CA . TYR A 1 101 ? -0.566 -0.380 -12.144 1.00 93.31 101 TYR A CA 1
ATOM 834 C C . TYR A 1 101 ? -1.223 -0.910 -10.869 1.00 93.31 101 TYR A C 1
ATOM 836 O O . TYR A 1 101 ? -2.221 -1.623 -10.944 1.00 93.31 101 TYR A O 1
ATOM 844 N N . ILE A 1 102 ? -0.698 -0.507 -9.711 1.00 90.44 102 ILE A N 1
ATOM 845 C CA . ILE A 1 102 ? -1.291 -0.812 -8.407 1.00 90.44 102 ILE A CA 1
ATOM 846 C C . ILE A 1 102 ? -1.865 0.488 -7.818 1.00 90.44 102 ILE A C 1
ATOM 848 O O . ILE A 1 102 ? -1.116 1.460 -7.679 1.00 90.44 102 ILE A O 1
ATOM 852 N N . PRO A 1 103 ? -3.172 0.557 -7.498 1.00 91.69 103 PRO A N 1
ATOM 853 C CA . PRO A 1 103 ? -3.775 1.763 -6.938 1.00 91.69 103 PRO A CA 1
ATOM 854 C C . PRO A 1 103 ? -3.246 2.138 -5.545 1.00 91.69 103 PRO A C 1
ATOM 856 O O . PRO A 1 103 ? -2.744 1.313 -4.787 1.00 91.69 103 PRO A O 1
ATOM 859 N N . MET A 1 104 ? -3.425 3.406 -5.171 1.00 89.19 104 MET A N 1
ATOM 860 C CA . MET A 1 104 ? -3.209 3.871 -3.796 1.00 89.19 104 MET A CA 1
ATOM 861 C C . MET A 1 104 ? -4.264 3.263 -2.854 1.00 89.19 104 MET A C 1
ATOM 863 O O . MET A 1 104 ? -5.430 3.174 -3.232 1.00 89.19 104 MET A O 1
ATOM 867 N N . TYR A 1 105 ? -3.863 2.892 -1.631 1.00 89.75 105 TYR A N 1
ATOM 868 C CA . TYR A 1 105 ? -4.654 2.143 -0.629 1.00 89.75 105 TYR A CA 1
ATOM 869 C C . TYR A 1 105 ? -5.070 0.720 -1.018 1.00 89.75 105 TYR A C 1
ATOM 871 O O . TYR A 1 105 ? -5.569 -0.001 -0.158 1.00 89.75 105 TYR A O 1
ATOM 879 N N . TRP A 1 106 ? -4.832 0.288 -2.257 1.00 90.25 106 TRP A N 1
ATOM 880 C CA . TRP A 1 106 ? -4.720 -1.140 -2.508 1.00 90.25 106 TRP A CA 1
ATOM 881 C C . TRP A 1 106 ? -3.445 -1.631 -1.850 1.00 90.25 106 TRP A C 1
ATOM 883 O O . TRP A 1 106 ? -2.441 -0.925 -1.784 1.00 90.25 106 TRP A O 1
ATOM 893 N N . TRP A 1 107 ? -3.511 -2.856 -1.387 1.00 86.50 107 TRP A N 1
ATOM 894 C CA . TRP A 1 107 ? -2.386 -3.603 -0.889 1.00 86.50 107 TRP A CA 1
ATOM 895 C C . TRP A 1 107 ? -1.704 -4.271 -2.142 1.00 86.50 107 TRP A C 1
ATOM 897 O O . TRP A 1 107 ? -2.375 -4.653 -3.101 1.00 86.50 107 TRP A O 1
ATOM 907 N N . HIS A 1 108 ? -0.365 -4.398 -2.198 1.00 87.44 108 HIS A N 1
ATOM 908 C CA . HIS A 1 108 ? 0.493 -4.577 -3.394 1.00 87.44 108 HIS A CA 1
ATOM 909 C C . HIS A 1 108 ? 1.534 -5.785 -3.493 1.00 87.44 108 HIS A C 1
ATOM 911 O O . HIS A 1 108 ? 2.641 -5.545 -3.962 1.00 87.44 108 HIS A O 1
ATOM 917 N N . HIS A 1 109 ? 1.354 -7.027 -2.995 1.00 86.00 109 HIS A N 1
ATOM 918 C CA . HIS A 1 109 ? 2.444 -8.066 -2.841 1.00 86.00 109 HIS A CA 1
ATOM 919 C C . HIS A 1 109 ? 3.180 -8.477 -4.123 1.00 86.00 109 HIS A C 1
ATOM 921 O O . HIS A 1 109 ? 2.649 -8.390 -5.226 1.00 86.00 109 HIS A O 1
ATOM 927 N N . ILE A 1 110 ? 4.402 -8.984 -3.917 1.00 87.94 110 ILE A N 1
ATOM 928 C CA . ILE A 1 110 ? 5.288 -9.586 -4.910 1.00 87.94 110 ILE A CA 1
ATOM 929 C C . ILE A 1 110 ? 6.100 -10.700 -4.233 1.00 87.94 110 ILE A C 1
ATOM 931 O O . ILE A 1 110 ? 6.747 -10.452 -3.216 1.00 87.94 110 ILE A O 1
ATOM 935 N N . GLU A 1 111 ? 6.155 -11.872 -4.860 1.00 86.56 111 GLU A N 1
ATOM 936 C CA . GLU A 1 111 ? 7.197 -12.878 -4.635 1.00 86.56 111 GLU A CA 1
ATOM 937 C C . GLU A 1 111 ? 8.039 -13.078 -5.905 1.00 86.56 111 GLU A C 1
ATOM 939 O O . GLU A 1 111 ? 7.583 -12.825 -7.022 1.00 86.56 111 GLU A O 1
ATOM 944 N N . SER A 1 112 ? 9.287 -13.521 -5.744 1.00 88.19 112 SER A N 1
ATOM 945 C CA . SER A 1 112 ? 10.133 -13.940 -6.867 1.00 88.19 112 SER A CA 1
ATOM 946 C C . SER A 1 112 ? 9.913 -15.432 -7.112 1.00 88.19 112 SER A C 1
ATOM 948 O O . SER A 1 112 ? 10.179 -16.228 -6.210 1.00 88.19 112 SER A O 1
ATOM 950 N N . LEU A 1 113 ? 9.478 -15.810 -8.322 1.00 84.06 113 LEU A N 1
ATOM 951 C CA . LEU A 1 113 ? 9.196 -17.207 -8.686 1.00 84.06 113 LEU A CA 1
ATOM 952 C C . LEU A 1 113 ? 10.333 -18.155 -8.277 1.00 84.06 113 LEU A C 1
ATOM 954 O O . LEU A 1 113 ? 11.511 -17.904 -8.561 1.00 84.06 113 LEU A O 1
ATOM 958 N N . LEU A 1 114 ? 9.974 -19.275 -7.644 1.00 83.38 114 LEU A N 1
ATOM 959 C CA . LEU A 1 114 ? 10.932 -20.279 -7.186 1.00 83.38 114 LEU A CA 1
ATOM 960 C C . LEU A 1 114 ? 11.798 -20.782 -8.351 1.00 83.38 114 LEU A C 1
ATOM 962 O O . LEU A 1 114 ? 11.297 -21.178 -9.400 1.00 83.38 114 LEU A O 1
ATOM 966 N N . ASN A 1 115 ? 13.117 -20.770 -8.147 1.00 88.38 115 ASN A N 1
ATOM 967 C CA . ASN A 1 115 ? 14.145 -21.095 -9.148 1.00 88.38 115 ASN A CA 1
ATOM 968 C C . ASN A 1 115 ? 14.207 -20.157 -10.379 1.00 88.38 115 ASN A C 1
ATOM 970 O O . ASN A 1 115 ? 15.000 -20.408 -11.282 1.00 88.38 115 ASN A O 1
ATOM 974 N N . GLY A 1 116 ? 13.461 -19.045 -10.401 1.00 79.75 116 GLY A N 1
ATOM 975 C CA . GLY A 1 116 ? 13.433 -18.070 -11.504 1.00 79.75 116 GLY A CA 1
ATOM 976 C C . GLY A 1 116 ? 14.665 -17.156 -11.633 1.00 79.75 116 GLY A C 1
ATOM 977 O O . GLY A 1 116 ? 14.705 -16.305 -12.517 1.00 79.75 116 GLY A O 1
ATOM 978 N N . GLY A 1 117 ? 15.675 -17.308 -10.771 1.00 89.44 117 GLY A N 1
ATOM 979 C CA . GLY A 1 117 ? 16.886 -16.479 -10.773 1.00 89.44 117 GLY A CA 1
ATOM 980 C C . GLY A 1 117 ? 16.727 -15.152 -10.020 1.00 89.44 117 GLY A C 1
ATOM 981 O O . GLY A 1 117 ? 16.054 -15.086 -8.993 1.00 89.44 117 GLY A O 1
ATOM 982 N N . ILE A 1 118 ? 17.401 -14.097 -10.493 1.00 89.69 118 ILE A N 1
ATOM 983 C CA . ILE A 1 118 ? 17.366 -12.758 -9.880 1.00 89.69 118 ILE A CA 1
ATOM 984 C C . ILE A 1 118 ? 16.295 -11.908 -10.572 1.00 89.69 118 ILE A C 1
ATOM 986 O O . ILE A 1 118 ? 16.409 -11.610 -11.759 1.00 89.69 118 ILE A O 1
ATOM 990 N N . THR A 1 119 ? 15.293 -11.459 -9.817 1.00 89.00 119 THR A N 1
ATOM 991 C CA . THR A 1 119 ? 14.274 -10.505 -10.281 1.00 89.00 119 THR A CA 1
ATOM 992 C C . THR A 1 119 ? 14.737 -9.057 -10.095 1.00 89.00 119 THR A C 1
ATOM 994 O O . THR A 1 119 ? 15.261 -8.710 -9.036 1.00 89.00 119 THR A O 1
ATOM 997 N N . ILE A 1 120 ? 14.500 -8.196 -11.090 1.00 89.19 120 ILE A N 1
ATOM 998 C CA . ILE A 1 120 ? 14.810 -6.757 -11.054 1.00 89.19 120 ILE A CA 1
ATOM 999 C C . ILE A 1 120 ? 13.548 -5.977 -11.439 1.00 89.19 120 ILE A C 1
ATOM 1001 O O . ILE A 1 120 ? 12.980 -6.221 -12.500 1.00 89.19 120 ILE A O 1
ATOM 1005 N N . THR A 1 121 ? 13.149 -5.011 -10.607 1.00 90.75 121 THR A N 1
ATOM 1006 C CA . THR A 1 121 ? 11.926 -4.211 -10.796 1.00 90.75 121 THR A CA 1
ATOM 1007 C C . THR A 1 121 ? 12.194 -2.741 -10.474 1.00 90.75 121 THR A C 1
ATOM 1009 O O . THR A 1 121 ? 12.891 -2.435 -9.508 1.00 90.75 121 THR A O 1
ATOM 1012 N N . VAL A 1 122 ? 11.603 -1.826 -11.247 1.00 87.62 122 VAL A N 1
ATOM 1013 C CA . VAL A 1 122 ? 11.562 -0.384 -10.951 1.00 87.62 122 VAL A CA 1
ATOM 1014 C C . VAL A 1 122 ? 10.106 0.066 -10.961 1.00 87.62 122 VAL A C 1
ATOM 1016 O O . VAL A 1 122 ? 9.391 -0.162 -11.933 1.00 87.62 122 VAL A O 1
ATOM 1019 N N . ASN A 1 123 ? 9.661 0.700 -9.878 1.00 90.25 123 ASN A N 1
ATOM 1020 C CA . ASN A 1 123 ? 8.317 1.252 -9.730 1.00 90.25 123 ASN A CA 1
ATOM 1021 C C . ASN A 1 123 ? 8.338 2.781 -9.573 1.00 90.25 123 ASN A C 1
ATOM 1023 O O . ASN A 1 123 ? 9.347 3.382 -9.203 1.00 90.25 123 ASN A O 1
ATOM 1027 N N . PHE A 1 124 ? 7.192 3.392 -9.884 1.00 89.81 124 PHE A N 1
ATOM 1028 C CA . PHE A 1 124 ? 6.987 4.837 -9.959 1.00 89.81 124 PHE A CA 1
ATOM 1029 C C . PHE A 1 124 ? 5.842 5.224 -9.020 1.00 89.81 124 PHE A C 1
ATOM 1031 O O . PHE A 1 124 ? 4.671 5.184 -9.401 1.00 89.81 124 PHE A O 1
ATOM 1038 N N . TRP A 1 125 ? 6.164 5.554 -7.771 1.00 88.44 125 TRP A N 1
ATOM 1039 C CA . TRP A 1 125 ? 5.168 6.036 -6.815 1.00 88.44 125 TRP A CA 1
ATOM 1040 C C . TRP A 1 125 ? 4.764 7.477 -7.143 1.00 88.44 125 TRP A C 1
ATOM 1042 O O . TRP A 1 125 ? 5.619 8.320 -7.388 1.00 88.44 125 TRP A O 1
ATOM 1052 N N . TYR A 1 126 ? 3.471 7.791 -7.094 1.00 89.69 126 TYR A N 1
ATOM 1053 C CA . TYR A 1 126 ? 2.960 9.160 -7.210 1.00 89.69 126 TYR A CA 1
ATOM 1054 C C . TYR A 1 126 ? 2.112 9.501 -5.988 1.00 89.69 126 TYR A C 1
ATOM 1056 O O . TYR A 1 126 ? 1.339 8.670 -5.507 1.00 89.69 126 TYR A O 1
ATOM 1064 N N . LYS A 1 127 ? 2.191 10.750 -5.514 1.00 88.62 127 LYS A N 1
ATOM 1065 C CA . LYS A 1 127 ? 1.216 11.269 -4.544 1.00 88.62 127 LYS A CA 1
ATOM 1066 C C . LYS A 1 127 ? -0.186 11.192 -5.156 1.00 88.62 127 LYS A C 1
ATOM 1068 O O . LYS A 1 127 ? -0.388 11.614 -6.296 1.00 88.62 127 LYS A O 1
ATOM 1073 N N . GLY A 1 128 ? -1.154 10.686 -4.394 1.00 86.69 128 GLY A N 1
ATOM 1074 C CA . GLY A 1 128 ? -2.550 10.619 -4.827 1.00 86.69 128 GLY A CA 1
ATOM 1075 C C . GLY A 1 128 ? -3.129 11.987 -5.204 1.00 86.69 128 GLY A C 1
ATOM 1076 O O . GLY A 1 128 ? -2.590 13.035 -4.841 1.00 86.69 128 GLY A O 1
ATOM 1077 N N . ALA A 1 129 ? -4.247 11.971 -5.932 1.00 88.25 129 ALA A N 1
ATOM 1078 C CA . ALA A 1 129 ? -5.009 13.186 -6.206 1.00 88.25 129 ALA A CA 1
ATOM 1079 C C . ALA A 1 129 ? -5.471 13.849 -4.886 1.00 88.25 129 ALA A C 1
ATOM 1081 O O . ALA A 1 129 ? -5.750 13.135 -3.916 1.00 88.25 129 ALA A O 1
ATOM 1082 N N . PRO A 1 130 ? -5.554 15.191 -4.820 1.00 90.69 130 PRO A N 1
ATOM 1083 C CA . PRO A 1 130 ? -5.979 15.892 -3.611 1.00 90.69 130 PRO A CA 1
ATOM 1084 C C . PRO A 1 130 ? -7.426 15.549 -3.236 1.00 90.69 130 PRO A C 1
ATOM 1086 O O . PRO A 1 130 ? -8.255 15.260 -4.101 1.00 90.69 130 PRO A O 1
ATOM 1089 N N . THR A 1 131 ? -7.743 15.635 -1.941 1.00 92.06 131 THR A N 1
ATOM 1090 C CA . THR A 1 131 ? -9.104 15.437 -1.422 1.00 92.06 131 THR A CA 1
ATOM 1091 C C . THR A 1 131 ? -10.110 16.324 -2.176 1.00 92.06 131 THR A C 1
ATOM 1093 O O . THR A 1 131 ? -9.877 17.532 -2.287 1.00 92.06 131 THR A O 1
ATOM 1096 N N . PRO A 1 132 ? -11.231 15.775 -2.687 1.00 91.56 132 PRO A N 1
ATOM 1097 C CA . PRO A 1 132 ? -12.241 16.562 -3.389 1.00 91.56 132 PRO A CA 1
ATOM 1098 C C . PRO A 1 132 ? -12.801 17.704 -2.529 1.00 91.56 132 PRO A C 1
ATOM 1100 O O . PRO A 1 132 ? -13.079 17.518 -1.346 1.00 91.56 132 PRO A O 1
ATOM 1103 N N . LYS A 1 133 ? -13.041 18.876 -3.139 1.00 93.25 133 LYS A N 1
ATOM 1104 C CA . LYS A 1 133 ? -13.623 20.052 -2.449 1.00 93.25 133 LYS A CA 1
ATOM 1105 C C . LYS A 1 133 ? -15.012 19.791 -1.851 1.00 93.25 133 LYS A C 1
ATOM 1107 O O . LYS A 1 133 ? -15.418 20.487 -0.928 1.00 93.25 133 LYS A O 1
ATOM 1112 N N . ARG A 1 134 ? -15.743 18.820 -2.402 1.00 94.88 134 ARG A N 1
ATOM 1113 C CA . ARG A 1 134 ? -17.014 18.306 -1.888 1.00 94.88 134 ARG A CA 1
ATOM 1114 C C . ARG A 1 134 ? -16.845 16.809 -1.676 1.00 94.88 134 ARG A C 1
ATOM 1116 O O . ARG A 1 134 ? -16.491 16.106 -2.618 1.00 94.88 134 ARG A O 1
ATOM 1123 N N . ILE A 1 135 ? -17.106 16.339 -0.462 1.00 96.50 135 ILE A N 1
ATOM 1124 C CA . ILE A 1 135 ? -17.156 14.908 -0.167 1.00 96.50 135 ILE A CA 1
ATOM 1125 C C . ILE A 1 135 ? -18.512 14.360 -0.618 1.00 96.50 135 ILE A C 1
ATOM 1127 O O . ILE A 1 135 ? -19.559 14.944 -0.329 1.00 96.50 135 ILE A O 1
ATOM 1131 N N . GLU A 1 136 ? -18.473 13.250 -1.345 1.00 96.19 136 GLU A N 1
ATOM 1132 C CA . GLU A 1 136 ? -19.641 12.451 -1.711 1.00 96.19 136 GLU A CA 1
ATOM 1133 C C . GLU A 1 136 ? -19.805 11.313 -0.694 1.00 96.19 136 GLU A C 1
ATOM 1135 O O . GLU A 1 136 ? -18.821 10.834 -0.127 1.00 96.19 136 GLU A O 1
ATOM 1140 N N . TYR A 1 137 ? -21.051 10.910 -0.443 1.00 95.88 137 TYR A N 1
ATOM 1141 C CA . TYR A 1 137 ? -21.406 9.894 0.549 1.00 95.88 137 TYR A CA 1
ATOM 1142 C C . TYR A 1 137 ? -22.251 8.785 -0.102 1.00 95.88 137 TYR A C 1
ATOM 1144 O O . TYR A 1 137 ? -23.049 9.100 -0.988 1.00 95.88 137 TYR A O 1
ATOM 1152 N N . PRO A 1 138 ? -22.131 7.515 0.336 1.00 95.94 138 PRO A N 1
ATOM 1153 C CA . PRO A 1 138 ? -21.270 7.023 1.420 1.00 95.94 138 PRO A CA 1
ATOM 1154 C C . PRO A 1 138 ? -19.768 7.080 1.087 1.00 95.94 138 PRO A C 1
ATOM 1156 O O . PRO A 1 138 ? -19.375 7.080 -0.076 1.00 95.94 138 PRO A O 1
ATOM 1159 N N . LEU A 1 139 ? -18.925 7.133 2.125 1.00 94.88 139 LEU A N 1
ATOM 1160 C CA . LEU A 1 139 ? -17.467 7.151 1.967 1.00 94.88 139 LEU A CA 1
ATOM 1161 C C . LEU A 1 139 ? -16.951 5.826 1.386 1.00 94.88 139 LEU A C 1
ATOM 1163 O O . LEU A 1 139 ? -17.322 4.749 1.864 1.00 94.88 139 LEU A O 1
ATOM 1167 N N . LYS A 1 140 ? -16.030 5.919 0.422 1.00 93.50 140 LYS A N 1
ATOM 1168 C CA . LYS A 1 140 ? -15.299 4.777 -0.153 1.00 93.50 140 LYS A CA 1
ATOM 1169 C C . LYS A 1 140 ? -14.396 4.114 0.888 1.00 93.50 140 LYS A C 1
ATOM 1171 O O . LYS A 1 140 ? -13.984 4.765 1.853 1.00 93.50 140 LYS A O 1
ATOM 1176 N N . ALA A 1 141 ? -14.044 2.846 0.684 1.00 92.06 141 ALA A N 1
ATOM 1177 C CA . ALA A 1 141 ? -13.243 2.091 1.646 1.00 92.06 141 ALA A CA 1
ATOM 1178 C C . ALA A 1 141 ? -11.884 2.768 1.905 1.00 92.06 141 ALA A C 1
ATOM 1180 O O . ALA A 1 141 ? -11.558 3.060 3.056 1.00 92.06 141 ALA A O 1
ATOM 1181 N N . HIS A 1 142 ? -11.182 3.208 0.856 1.00 90.06 142 HIS A N 1
ATOM 1182 C CA . HIS A 1 142 ? -9.932 3.961 0.993 1.00 90.06 142 HIS A CA 1
ATOM 1183 C C . HIS A 1 142 ? -10.068 5.281 1.790 1.00 90.06 142 HIS A C 1
ATOM 1185 O O . HIS A 1 142 ? -9.105 5.747 2.402 1.00 90.06 142 HIS A O 1
ATOM 1191 N N . GLN A 1 143 ? -11.256 5.904 1.812 1.00 93.44 143 GLN A N 1
ATOM 1192 C CA . GLN A 1 143 ? -11.523 7.098 2.627 1.00 93.44 143 GLN A CA 1
ATOM 1193 C C . GLN A 1 143 ? -11.747 6.728 4.099 1.00 93.44 143 GLN A C 1
ATOM 1195 O O . GLN A 1 143 ? -11.248 7.430 4.976 1.00 93.44 143 GLN A O 1
ATOM 1200 N N . LYS A 1 144 ? -12.437 5.612 4.380 1.00 95.06 144 LYS A N 1
ATOM 1201 C CA . LYS A 1 144 ? -12.571 5.068 5.744 1.00 95.06 144 LYS A CA 1
ATOM 1202 C C . LYS A 1 144 ? -11.199 4.707 6.325 1.00 95.06 144 LYS A C 1
ATOM 1204 O O . LYS A 1 144 ? -10.900 5.094 7.449 1.00 95.06 144 LYS A O 1
ATOM 1209 N N . VAL A 1 145 ? -10.331 4.067 5.534 1.00 93.62 145 VAL A N 1
ATOM 1210 C CA . VAL A 1 145 ? -8.939 3.758 5.917 1.00 93.62 145 VAL A CA 1
ATOM 1211 C C . VAL A 1 145 ? -8.155 5.027 6.263 1.00 93.62 145 VAL A C 1
ATOM 1213 O O . VAL A 1 145 ? -7.472 5.069 7.286 1.00 93.62 145 VAL A O 1
ATOM 1216 N N . ALA A 1 146 ? -8.289 6.097 5.473 1.00 93.94 146 ALA A N 1
ATOM 1217 C CA . ALA A 1 146 ? -7.663 7.382 5.788 1.00 93.94 146 ALA A CA 1
ATOM 1218 C C . ALA A 1 146 ? -8.192 8.003 7.100 1.00 93.94 146 ALA A C 1
ATOM 1220 O O . ALA A 1 146 ? -7.412 8.588 7.850 1.00 93.94 146 ALA A O 1
ATOM 1221 N N . VAL A 1 147 ? -9.487 7.852 7.408 1.00 96.56 147 VAL A N 1
ATOM 1222 C CA . VAL A 1 147 ? -10.082 8.305 8.680 1.00 96.56 147 VAL A CA 1
ATOM 1223 C C . VAL A 1 147 ? -9.542 7.500 9.865 1.00 96.56 147 VAL A C 1
ATOM 1225 O O . VAL A 1 147 ? -9.046 8.110 10.809 1.00 96.56 147 VAL A O 1
ATOM 1228 N N . MET A 1 148 ? -9.560 6.162 9.807 1.00 96.62 148 MET A N 1
ATOM 1229 C CA . MET A 1 148 ? -9.048 5.298 10.886 1.00 96.62 148 MET A CA 1
ATOM 1230 C C . MET A 1 148 ? -7.587 5.627 11.222 1.00 96.62 148 MET A C 1
ATOM 1232 O O . MET A 1 148 ? -7.257 5.910 12.374 1.00 96.62 148 MET A O 1
ATOM 1236 N N . ARG A 1 149 ? -6.736 5.739 10.193 1.00 96.44 149 ARG A N 1
ATOM 1237 C CA . ARG A 1 149 ? -5.314 6.075 10.361 1.00 96.44 149 ARG A CA 1
ATOM 1238 C C . ARG A 1 149 ? -5.070 7.467 10.944 1.00 96.44 149 ARG A C 1
ATOM 1240 O O . ARG A 1 149 ? -4.039 7.686 11.575 1.00 96.44 149 ARG A O 1
ATOM 1247 N N . ASN A 1 150 ? -5.974 8.419 10.715 1.00 97.31 150 ASN A N 1
ATOM 1248 C CA . ASN A 1 150 ? -5.879 9.749 11.314 1.00 97.31 150 ASN A CA 1
ATOM 1249 C C . ASN A 1 150 ? -6.356 9.749 12.774 1.00 97.31 150 ASN A C 1
ATOM 1251 O O . ASN A 1 150 ? -5.753 10.443 13.587 1.00 97.31 150 ASN A O 1
ATOM 1255 N N . ILE A 1 151 ? -7.360 8.938 13.129 1.00 98.19 151 ILE A N 1
ATOM 1256 C CA . ILE A 1 151 ? -7.798 8.759 14.522 1.00 98.19 151 ILE A CA 1
ATOM 1257 C C . ILE A 1 151 ? -6.654 8.187 15.370 1.00 98.19 151 ILE A C 1
ATOM 1259 O O . ILE A 1 151 ? -6.321 8.773 16.396 1.00 98.19 151 ILE A O 1
ATOM 1263 N N . GLU A 1 152 ? -5.987 7.116 14.927 1.00 97.81 152 GLU A N 1
ATOM 1264 C CA . GLU A 1 152 ? -4.849 6.535 15.664 1.00 97.81 152 GLU A CA 1
ATOM 1265 C C . GLU A 1 152 ? -3.712 7.543 15.904 1.00 97.81 152 GLU A C 1
ATOM 1267 O O . GLU A 1 152 ? -3.132 7.576 16.992 1.00 97.81 152 GLU A O 1
ATOM 1272 N N . LYS A 1 153 ? -3.410 8.399 14.917 1.00 96.62 153 LYS A N 1
ATOM 1273 C CA . LYS A 1 153 ? -2.424 9.483 15.065 1.00 96.62 153 LYS A CA 1
ATOM 1274 C C . LYS A 1 153 ? -2.864 10.514 16.090 1.00 96.62 153 LYS A C 1
ATOM 1276 O O . LYS A 1 153 ? -2.134 10.752 17.043 1.00 96.62 153 LYS A O 1
ATOM 1281 N N . MET A 1 154 ? -4.066 11.068 15.923 1.00 98.38 154 MET A N 1
ATOM 1282 C CA . MET A 1 154 ? -4.610 12.092 16.815 1.00 98.38 154 MET A CA 1
ATOM 1283 C C . MET A 1 154 ? -4.699 11.600 18.262 1.00 98.38 154 MET A C 1
ATOM 1285 O O . MET A 1 154 ? -4.415 12.368 19.174 1.00 98.38 154 MET A O 1
ATOM 1289 N N . LEU A 1 155 ? -5.038 10.325 18.487 1.00 98.12 155 LEU A N 1
ATOM 1290 C CA . LEU A 1 155 ? -5.020 9.727 19.822 1.00 98.12 155 LEU A CA 1
ATOM 1291 C C . LEU A 1 155 ? -3.591 9.573 20.364 1.00 98.12 155 LEU A C 1
ATOM 1293 O O . LEU A 1 155 ? -3.348 9.943 21.506 1.00 98.12 155 LEU A O 1
ATOM 1297 N N . GLY A 1 156 ? -2.637 9.083 19.565 1.00 97.38 156 GLY A N 1
ATOM 1298 C CA . GLY A 1 156 ? -1.238 8.948 19.999 1.00 97.38 156 GLY A CA 1
ATOM 1299 C C . GLY A 1 156 ? -0.569 10.290 20.318 1.00 97.38 156 GLY A C 1
ATOM 1300 O O . GLY A 1 156 ? 0.183 10.386 21.284 1.00 97.38 156 GLY A O 1
ATOM 1301 N N . GLU A 1 157 ? -0.891 11.332 19.550 1.00 97.31 157 GLU A N 1
ATOM 1302 C CA . GLU A 1 157 ? -0.460 12.713 19.789 1.00 97.31 157 GLU A CA 1
ATOM 1303 C C . GLU A 1 157 ? -1.129 13.306 21.043 1.00 97.31 157 GLU A C 1
ATOM 1305 O O . GLU A 1 157 ? -0.439 13.856 21.899 1.00 97.31 157 GLU A O 1
ATOM 1310 N N . ALA A 1 158 ? -2.451 13.160 21.198 1.00 98.06 158 ALA A N 1
ATOM 1311 C CA . ALA A 1 158 ? -3.203 13.737 22.318 1.00 98.06 158 ALA A CA 1
ATOM 1312 C C . ALA A 1 158 ? -2.946 13.048 23.671 1.00 98.06 158 ALA A C 1
ATOM 1314 O O . ALA A 1 158 ? -3.044 13.699 24.710 1.00 98.06 158 ALA A O 1
ATOM 1315 N N . LEU A 1 159 ? -2.616 11.753 23.669 1.00 97.81 159 LEU A N 1
ATOM 1316 C CA . LEU A 1 159 ? -2.223 11.001 24.868 1.00 97.81 159 LEU A CA 1
ATOM 1317 C C . LEU A 1 159 ? -0.744 11.207 25.234 1.00 97.81 159 LEU A C 1
ATOM 1319 O O . LEU A 1 159 ? -0.333 10.862 26.337 1.00 97.81 159 LEU A O 1
ATOM 1323 N N . GLY A 1 160 ? 0.084 11.703 24.308 1.00 97.31 160 GLY A N 1
ATOM 1324 C CA . GLY A 1 160 ? 1.543 11.777 24.467 1.00 97.31 160 GLY A CA 1
ATOM 1325 C C . GLY A 1 160 ? 2.260 10.415 24.494 1.00 97.31 160 GLY A C 1
ATOM 1326 O O . GLY A 1 160 ? 3.489 10.374 24.514 1.00 97.31 160 GLY A O 1
ATOM 1327 N N . ASN A 1 161 ? 1.514 9.306 24.468 1.00 96.19 161 ASN A N 1
ATOM 1328 C CA . ASN A 1 161 ? 2.017 7.938 24.520 1.00 96.19 161 ASN A CA 1
ATOM 1329 C C . ASN A 1 161 ? 1.240 7.034 23.540 1.00 96.19 161 ASN A C 1
ATOM 1331 O O . ASN A 1 161 ? 0.090 6.672 23.810 1.00 96.19 161 ASN A O 1
ATOM 1335 N N . PRO A 1 162 ? 1.858 6.589 22.429 1.00 95.56 162 PRO A N 1
ATOM 1336 C CA . PRO A 1 162 ? 1.221 5.684 21.473 1.00 95.56 162 PRO A CA 1
ATOM 1337 C C . PRO A 1 162 ? 0.710 4.356 22.052 1.00 95.56 162 PRO A C 1
ATOM 1339 O O . PRO A 1 162 ? -0.213 3.769 21.489 1.00 95.56 162 PRO A O 1
ATOM 1342 N N . GLN A 1 163 ? 1.269 3.878 23.171 1.00 96.38 163 GLN A N 1
ATOM 1343 C CA . GLN A 1 163 ? 0.853 2.610 23.788 1.00 96.38 163 GLN A CA 1
ATOM 1344 C C . GLN A 1 163 ? -0.531 2.692 24.455 1.00 96.38 163 GLN A C 1
ATOM 1346 O O . GLN A 1 163 ? -1.173 1.665 24.664 1.00 96.38 163 GLN A O 1
ATOM 1351 N N . GLU A 1 164 ? -1.025 3.896 24.758 1.00 97.94 164 GLU A N 1
ATOM 1352 C CA . GLU A 1 164 ? -2.332 4.104 25.400 1.00 97.94 164 GLU A CA 1
ATOM 1353 C C . GLU A 1 164 ? -3.498 4.164 24.394 1.00 97.94 164 GLU A C 1
ATOM 1355 O O . GLU A 1 164 ? -4.658 4.019 24.783 1.00 97.94 164 GLU A O 1
ATOM 1360 N N . VAL A 1 165 ? -3.207 4.269 23.089 1.00 98.12 165 VAL A N 1
ATOM 1361 C CA . VAL A 1 165 ? -4.216 4.292 22.013 1.00 98.12 165 VAL A CA 1
ATOM 1362 C C . VAL A 1 165 ? -5.054 3.009 22.000 1.00 98.12 165 VAL A C 1
ATOM 1364 O O . VAL A 1 165 ? -6.282 3.070 21.949 1.00 98.12 165 VAL A O 1
ATOM 1367 N N . GLY A 1 166 ? -4.411 1.840 22.098 1.00 97.06 166 GLY A N 1
ATOM 1368 C CA . GLY A 1 166 ? -5.090 0.539 22.133 1.00 97.06 166 GLY A CA 1
ATOM 1369 C C . GLY A 1 166 ? -6.022 0.373 23.344 1.00 97.06 166 GLY A C 1
ATOM 1370 O O . GLY A 1 166 ? -7.207 0.083 23.152 1.00 97.06 166 GLY A O 1
ATOM 1371 N N . PRO A 1 167 ? -5.539 0.578 24.586 1.00 98.12 167 PRO A N 1
ATOM 1372 C CA . PRO A 1 167 ? -6.370 0.596 25.790 1.00 98.12 167 PRO A CA 1
ATOM 1373 C C . PRO A 1 167 ? -7.546 1.581 25.722 1.00 98.12 167 PRO A C 1
ATOM 1375 O O . PRO A 1 167 ? -8.667 1.205 26.071 1.00 98.12 167 PRO A O 1
ATOM 1378 N N . LEU A 1 168 ? -7.331 2.806 25.222 1.00 98.06 168 LEU A N 1
ATOM 1379 C CA . LEU A 1 168 ? -8.397 3.799 25.071 1.00 98.06 168 LEU A CA 1
ATOM 1380 C C . LEU A 1 168 ? -9.472 3.340 24.078 1.00 98.06 168 LEU A C 1
ATOM 1382 O O . LEU A 1 168 ? -10.656 3.381 24.407 1.00 98.06 168 LEU A O 1
ATOM 1386 N N . LEU A 1 169 ? -9.083 2.861 22.892 1.00 97.50 169 LEU A N 1
ATOM 1387 C CA . LEU A 1 169 ? -10.030 2.365 21.887 1.00 97.50 169 LEU A CA 1
ATOM 1388 C C . LEU A 1 169 ? -10.852 1.182 22.422 1.00 97.50 169 LEU A C 1
ATOM 1390 O O . LEU A 1 169 ? -12.072 1.171 22.267 1.00 97.50 169 LEU A O 1
ATOM 1394 N N . ASN A 1 170 ? -10.223 0.244 23.139 1.00 97.06 170 ASN A N 1
ATOM 1395 C CA . ASN A 1 170 ? -10.926 -0.858 23.808 1.00 97.06 170 ASN A CA 1
ATOM 1396 C C . ASN A 1 170 ? -11.961 -0.353 24.831 1.00 97.06 170 ASN A C 1
ATOM 1398 O O . ASN A 1 170 ? -13.095 -0.833 24.853 1.00 97.06 170 ASN A O 1
ATOM 1402 N N . MET A 1 171 ? -11.602 0.641 25.647 1.00 97.06 171 MET A N 1
ATOM 1403 C CA . MET A 1 171 ? -12.508 1.280 26.610 1.00 97.06 171 MET A CA 1
ATOM 1404 C C . MET A 1 171 ? -13.642 2.075 25.934 1.00 97.06 171 MET A C 1
ATOM 1406 O O . MET A 1 171 ? -14.727 2.208 26.501 1.00 97.06 171 MET A O 1
ATOM 1410 N N . MET A 1 172 ? -13.430 2.585 24.717 1.00 96.94 172 MET A N 1
ATOM 1411 C CA . MET A 1 172 ? -14.477 3.257 23.944 1.00 96.94 172 MET A CA 1
ATOM 1412 C C . MET A 1 172 ? -15.513 2.282 23.372 1.00 96.94 172 MET A C 1
ATOM 1414 O O . MET A 1 172 ? -16.693 2.637 23.361 1.00 96.94 172 MET A O 1
ATOM 1418 N N . ILE A 1 173 ? -15.103 1.085 22.929 1.00 96.56 173 ILE A N 1
ATOM 1419 C CA . ILE A 1 173 ? -15.988 0.141 22.218 1.00 96.56 173 ILE A CA 1
ATOM 1420 C C . ILE A 1 173 ? -16.660 -0.914 23.108 1.00 96.56 173 ILE A C 1
ATOM 1422 O O . ILE A 1 173 ? -17.804 -1.289 22.851 1.00 96.56 173 ILE A O 1
ATOM 1426 N N . LYS A 1 174 ? -15.980 -1.400 24.156 1.00 94.88 174 LYS A N 1
ATOM 1427 C CA . LYS A 1 174 ? -16.393 -2.599 24.905 1.00 94.88 174 LYS A CA 1
ATOM 1428 C C . LYS A 1 174 ? -17.764 -2.430 25.574 1.00 94.88 174 LYS A C 1
ATOM 1430 O O . LYS A 1 174 ? -17.894 -1.694 26.548 1.00 94.88 174 LYS A O 1
ATOM 1435 N N . GLY A 1 175 ? -18.766 -3.159 25.072 1.00 95.50 175 GLY A N 1
ATOM 1436 C CA . GLY A 1 175 ? -20.150 -3.104 25.564 1.00 95.50 175 GLY A CA 1
ATOM 1437 C C . GLY A 1 175 ? -20.883 -1.804 25.211 1.00 95.50 175 GLY A C 1
ATOM 1438 O O . GLY A 1 175 ? -21.742 -1.366 25.974 1.00 95.50 175 GLY A O 1
ATOM 1439 N N . ARG A 1 176 ? -20.493 -1.142 24.112 1.00 95.94 176 ARG A N 1
ATOM 1440 C CA . ARG A 1 176 ? -21.052 0.150 23.669 1.00 95.94 176 ARG A CA 1
ATOM 1441 C C . ARG A 1 176 ? -21.357 0.236 22.173 1.00 95.94 176 ARG A C 1
ATOM 1443 O O . ARG A 1 176 ? -22.136 1.102 21.783 1.00 95.94 176 ARG A O 1
ATOM 1450 N N . TYR A 1 177 ? -20.724 -0.611 21.370 1.00 91.44 177 TYR A N 1
ATOM 1451 C CA . TYR A 1 177 ? -20.943 -0.758 19.936 1.00 91.44 177 TYR A CA 1
ATOM 1452 C C . TYR A 1 177 ? -20.924 -2.260 19.638 1.00 91.44 177 TYR A C 1
ATOM 1454 O O . TYR A 1 177 ? -20.021 -2.949 20.123 1.00 91.44 177 TYR A O 1
ATOM 1462 N N . ASP A 1 178 ? -21.919 -2.716 18.881 1.00 59.19 178 ASP A N 1
ATOM 1463 C CA . ASP A 1 178 ? -22.110 -4.099 18.425 1.00 59.19 178 ASP A CA 1
ATOM 1464 C C . ASP A 1 178 ? -21.775 -4.211 16.924 1.00 59.19 178 ASP A C 1
ATOM 1466 O O . ASP A 1 178 ? -22.067 -3.232 16.192 1.00 59.19 178 ASP A O 1
#

Secondary structure (DSSP, 8-state):
---------TTS-HHHHHHHHTS-HHHHHHHHHHHT---EE------B-TTTHHHH-BPPTTSTTTTSBSS-SSS--TTT-GGGGG---------TT------TTSB----PPTT---------EEPPPPPPSS--SSPPHHHHHHHHHHHHHHHHHHHS-GGGHHHHHHHHHTTT--

Radius of gyration: 19.73 Å; chains: 1; bounding box: 49×41×49 Å

Foldseek 3Di:
DDDDDDDDDPVDDPVVVVVVVPDPCVVVVVVCVVQQFADKDDDDFFAADLQCCLQQCADQCPDPRGPHGPADPVDGDCVVRVSVVVGDTDDDDDDPPDDDDDDPSGGGDDDDPVVNPDDDDDDIDIHHHDDDPDDDPDDDSNVVVVVVNVLLVVVCVVVVHSVCSVVVVCVVDPPNPD

Organism: NCBI:txid129469

InterPro domains:
  IPR003347 JmjC domain [PS51184] (1-141)
  IPR003347 JmjC domain [SM00558] (2-140)
  IPR014710 RmlC-like jelly roll fold [G3DSA:2.60.120.10] (1-51)
  IPR014710 RmlC-like jelly roll fold [G3DSA:2.60.120.10] (52-132)
  IPR027452 Hypoxia-inducible factor 1-alpha inhibitor, domain II [G3DSA:1.10.287.1010] (135-178)
  IPR041667 Cupin-like domain 8 [PF13621] (51-129)

pLDDT: mean 89.35, std 11.67, range [34.34, 98.38]